Protein AF-A0A0E7UNX9-F1 (afdb_monomer)

Foldseek 3Di:
DDDPDQPKDKDKDKDKDFLVCVVVVVPVLVVLLCPQPQFPDKDKDWDPPDDNRIIIIIMITIGSDPPSNVVLCPDPNNVSND

Secondary structure (DSSP, 8-state):
--PPPP--EEEEEEEEEEGGGHHHHTTHHHHHHHTSTTEEEEEEEE-TTS-TTEEEEEEEEEES-HHHHHHHHTSTGGGGG-

Nearest PDB structures (foldseek):
  5b0d-assembly1_B  TM=5.415E-01  e=6.116E-02  Cannabis sativa
  1xbw-assembly1_B  TM=5.528E-01  e=1.702E-01  Staphylococcus aureus subsp. aureus MW2
  3bgu-assembly1_A  TM=5.701E-01  e=1.702E-01  Thermobifida fusca YX
  5hjk-assembly1_A  TM=6.517E-01  e=2.500E+00  Pyrococcus abyssi GE5
  2k3i-assembly1_A  TM=3.995E-01  e=5.051E-01  Shigella flexneri 2a

Solvent-accessible surface area (backbone atoms only — not comparable to full-atom values): 4746 Å² total; per-residue (Å²): 133,82,75,77,78,78,64,76,43,71,52,77,46,76,52,77,40,58,48,90,45,50,70,44,55,79,38,62,38,49,52,42,38,56,67,38,53,41,41,78,45,76,48,77,46,72,53,86,93,51,57,82,72,39,42,38,38,43,34,45,35,31,19,70,32,61,68,54,33,50,57,42,48,78,32,83,87,22,53,71,48,108

Mean predicted aligned error: 4.65 Å

Structure (mmCIF, N/CA/C/O backbone):
data_AF-A0A0E7UNX9-F1
#
_entry.id   AF-A0A0E7UNX9-F1
#
loop_
_atom_site.group_PDB
_atom_site.id
_atom_site.type_symbol
_atom_site.label_atom_id
_atom_site.label_alt_id
_atom_site.label_comp_id
_atom_site.label_asym_id
_atom_site.label_entity_id
_atom_site.label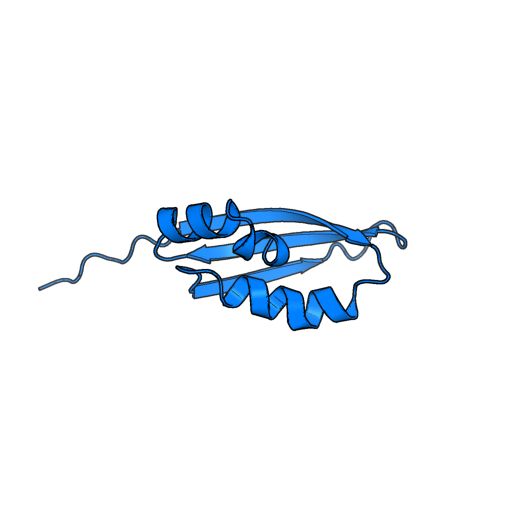_seq_id
_atom_site.pdbx_PDB_ins_code
_atom_site.Cartn_x
_atom_site.Cartn_y
_atom_site.Cartn_z
_atom_site.occupancy
_atom_site.B_iso_or_equiv
_atom_site.auth_seq_id
_atom_site.auth_comp_id
_atom_site.auth_asym_id
_atom_site.auth_atom_id
_atom_site.pdbx_PDB_model_num
ATOM 1 N N . MET A 1 1 ? -14.888 20.420 25.724 1.00 43.50 1 MET A N 1
ATOM 2 C CA . MET A 1 1 ? -14.402 19.027 25.703 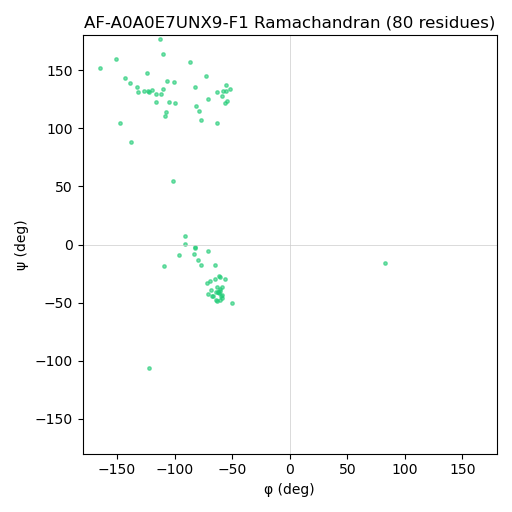1.00 43.50 1 MET A CA 1
ATOM 3 C C . MET A 1 1 ? -13.421 18.917 24.553 1.00 43.50 1 MET A C 1
ATOM 5 O O . MET A 1 1 ? -13.845 18.972 23.410 1.00 43.50 1 MET A O 1
ATOM 9 N N . THR A 1 2 ? -12.123 18.900 24.836 1.00 50.75 2 THR A N 1
ATOM 10 C CA . THR A 1 2 ? -11.081 18.670 23.829 1.00 50.75 2 THR A CA 1
ATOM 11 C C . THR A 1 2 ? -11.034 17.170 23.568 1.00 50.75 2 THR A C 1
ATOM 13 O O . THR A 1 2 ? -10.762 16.398 24.484 1.00 50.75 2 THR A O 1
ATOM 16 N N . GLN A 1 3 ? -11.379 16.753 22.352 1.00 49.59 3 GLN A N 1
ATOM 17 C CA . GLN A 1 3 ? -11.173 15.379 21.902 1.00 49.59 3 GLN A CA 1
ATOM 18 C C . GLN A 1 3 ? -9.671 15.069 22.029 1.00 49.59 3 GLN A C 1
ATOM 20 O O . GLN A 1 3 ? -8.869 15.926 21.641 1.00 49.59 3 GLN A O 1
ATOM 25 N N . PRO A 1 4 ? -9.263 13.932 22.623 1.00 55.19 4 PRO A N 1
ATOM 26 C CA . PRO A 1 4 ? -7.851 13.573 22.654 1.00 55.19 4 PRO A CA 1
ATOM 27 C C . PRO A 1 4 ? -7.338 13.565 21.213 1.00 55.19 4 PRO A C 1
ATOM 29 O O . PRO A 1 4 ? -8.014 13.051 20.320 1.00 55.19 4 PRO A O 1
ATOM 32 N N . ALA A 1 5 ? -6.190 14.205 20.976 1.00 61.12 5 ALA A N 1
ATOM 33 C CA . ALA A 1 5 ? -5.544 14.155 19.674 1.00 61.12 5 ALA A CA 1
ATOM 34 C C . ALA A 1 5 ? -5.354 12.678 19.314 1.00 61.12 5 ALA A C 1
ATOM 36 O O . ALA A 1 5 ? -4.782 11.932 20.109 1.00 61.12 5 ALA A O 1
ATOM 37 N N . ALA A 1 6 ? -5.891 12.251 18.170 1.00 64.81 6 ALA A N 1
ATOM 38 C CA . ALA A 1 6 ? -5.687 10.894 17.690 1.00 64.81 6 ALA A CA 1
ATOM 39 C C . ALA A 1 6 ? -4.176 10.649 17.596 1.00 64.81 6 ALA A C 1
ATOM 41 O O . ALA A 1 6 ? -3.465 11.408 16.930 1.00 64.81 6 ALA A O 1
ATOM 42 N N . SER A 1 7 ? -3.675 9.640 18.308 1.00 67.12 7 SER A N 1
ATOM 43 C CA . SER A 1 7 ? -2.271 9.253 18.220 1.00 67.12 7 SER A CA 1
ATOM 44 C C . SER A 1 7 ? -2.002 8.779 16.795 1.00 67.12 7 SER A C 1
ATOM 46 O O . SER A 1 7 ? -2.428 7.697 16.405 1.00 67.12 7 SER A O 1
ATOM 48 N N . SER A 1 8 ? -1.334 9.614 16.002 1.00 80.56 8 SER A N 1
ATOM 49 C CA . SER A 1 8 ? -0.951 9.266 14.635 1.00 80.56 8 SER A CA 1
ATOM 50 C C . SER A 1 8 ? 0.317 8.424 14.677 1.00 80.56 8 SER A C 1
ATOM 52 O O . SER A 1 8 ? 1.353 8.884 15.161 1.00 80.56 8 SER A O 1
ATOM 54 N N . HIS A 1 9 ? 0.229 7.197 14.176 1.00 94.06 9 HIS A N 1
ATOM 55 C CA . HIS A 1 9 ? 1.353 6.282 14.041 1.00 94.06 9 HIS A CA 1
ATOM 56 C C . HIS A 1 9 ? 1.700 6.102 12.564 1.00 94.06 9 HIS A C 1
ATOM 58 O O . HIS A 1 9 ? 0.914 6.426 11.670 1.00 94.06 9 HIS A O 1
ATOM 64 N N . ALA A 1 10 ? 2.892 5.573 12.301 1.00 95.62 10 ALA A N 1
ATOM 65 C CA . ALA A 1 10 ? 3.282 5.180 10.959 1.00 95.62 10 ALA A CA 1
ATOM 66 C C . ALA A 1 10 ? 4.026 3.846 10.977 1.00 95.62 10 ALA A C 1
ATOM 68 O O . ALA A 1 10 ? 4.896 3.619 11.819 1.00 95.62 10 ALA A O 1
ATOM 69 N N . VAL A 1 11 ? 3.713 2.997 10.003 1.00 96.06 11 VAL A N 1
ATOM 70 C CA . VAL A 1 11 ? 4.490 1.808 9.661 1.00 96.06 11 VAL A CA 1
ATOM 71 C C . VAL A 1 11 ? 5.344 2.160 8.448 1.00 96.06 11 VAL A C 1
ATOM 73 O O . VAL A 1 11 ? 4.827 2.575 7.408 1.00 96.06 11 VAL A O 1
ATOM 76 N N . ILE A 1 12 ? 6.661 2.028 8.589 1.00 96.62 12 ILE A N 1
ATOM 77 C CA . ILE A 1 12 ? 7.613 2.276 7.503 1.00 96.62 12 ILE A CA 1
ATOM 78 C C . ILE A 1 12 ? 8.113 0.928 7.004 1.00 96.62 12 ILE A C 1
ATOM 80 O O . ILE A 1 12 ? 8.667 0.149 7.777 1.00 96.62 12 ILE A O 1
ATOM 84 N N . VAL A 1 13 ? 7.925 0.664 5.712 1.00 94.88 13 VAL A N 1
ATOM 85 C CA . VAL A 1 13 ? 8.325 -0.597 5.079 1.00 94.88 13 VAL A CA 1
ATOM 86 C C . VAL A 1 13 ? 9.260 -0.303 3.921 1.00 94.88 13 VAL A C 1
ATOM 88 O O . VAL A 1 13 ? 8.977 0.553 3.083 1.00 94.88 13 VAL A O 1
ATOM 91 N N . MET A 1 14 ? 10.369 -1.032 3.868 1.00 95.12 14 MET A N 1
ATOM 92 C CA . MET A 1 14 ? 11.255 -1.074 2.712 1.00 95.12 14 MET A CA 1
ATOM 93 C C . MET A 1 14 ? 11.164 -2.458 2.093 1.00 95.12 14 MET A C 1
ATOM 95 O O . MET A 1 14 ? 11.288 -3.451 2.808 1.00 95.12 14 MET A O 1
ATOM 99 N N . TYR A 1 15 ? 10.938 -2.522 0.788 1.00 93.50 15 TYR A N 1
ATOM 100 C CA . TYR A 1 15 ? 10.783 -3.794 0.098 1.00 93.50 15 TYR A CA 1
ATOM 101 C C . TYR A 1 15 ? 11.227 -3.709 -1.356 1.00 93.50 15 TYR A C 1
ATOM 103 O O . TYR A 1 15 ? 11.306 -2.637 -1.965 1.00 93.50 15 TYR A O 1
ATOM 111 N N . ASP A 1 16 ? 11.512 -4.891 -1.881 1.00 94.50 16 ASP A N 1
ATOM 112 C CA . ASP A 1 16 ? 11.952 -5.133 -3.240 1.00 94.50 16 ASP A CA 1
ATOM 113 C C . ASP A 1 16 ? 10.794 -5.763 -4.023 1.00 94.50 16 ASP A C 1
ATOM 115 O O . ASP A 1 16 ? 10.060 -6.601 -3.497 1.00 94.50 16 ASP A O 1
ATOM 119 N N . ALA A 1 17 ? 10.630 -5.365 -5.280 1.00 93.00 17 ALA A N 1
ATOM 120 C CA . ALA A 1 17 ? 9.593 -5.870 -6.165 1.00 93.00 17 ALA A CA 1
ATOM 121 C C . ALA A 1 17 ? 10.193 -6.267 -7.520 1.00 93.00 17 ALA A C 1
ATOM 123 O O . ALA A 1 17 ? 10.900 -5.456 -8.131 1.00 93.00 17 ALA A O 1
ATOM 124 N N . PRO A 1 18 ? 9.884 -7.464 -8.041 1.00 94.81 18 PRO A N 1
ATOM 125 C CA . PRO A 1 18 ? 10.209 -7.807 -9.418 1.00 94.81 18 PRO A CA 1
ATOM 126 C C . PRO A 1 18 ? 9.622 -6.780 -10.394 1.00 94.81 18 PRO A C 1
ATOM 128 O O . PRO A 1 18 ? 8.483 -6.331 -10.228 1.00 94.81 18 PRO A O 1
ATOM 131 N N . ALA A 1 19 ? 10.399 -6.386 -11.404 1.00 92.94 19 ALA A N 1
ATOM 132 C CA . ALA A 1 19 ? 9.996 -5.336 -12.340 1.00 92.94 19 ALA A CA 1
ATOM 133 C C . ALA A 1 19 ? 8.708 -5.683 -13.111 1.00 92.94 19 ALA A C 1
ATOM 135 O O . ALA A 1 19 ? 7.936 -4.788 -13.456 1.00 92.94 19 ALA A O 1
ATOM 136 N N . GLU A 1 20 ? 8.432 -6.971 -13.327 1.00 95.38 20 GLU A N 1
ATOM 137 C CA . GLU A 1 20 ? 7.215 -7.467 -13.972 1.00 95.38 20 GLU A CA 1
ATOM 138 C C . GLU A 1 20 ? 5.925 -7.183 -13.183 1.00 95.38 20 GLU A C 1
ATOM 140 O O . GLU A 1 20 ? 4.839 -7.221 -13.762 1.00 95.38 20 GLU A O 1
ATOM 145 N N . LEU A 1 21 ? 6.019 -6.866 -11.887 1.00 93.19 21 LEU A N 1
ATOM 146 C CA . LEU A 1 21 ? 4.865 -6.555 -11.039 1.00 93.19 21 LEU A CA 1
ATOM 147 C C . LEU A 1 21 ? 4.506 -5.064 -11.009 1.00 93.19 21 LEU A C 1
ATOM 149 O O . LEU A 1 21 ? 3.631 -4.673 -10.241 1.00 93.19 21 LEU A O 1
ATOM 153 N N . ASP A 1 22 ? 5.130 -4.223 -11.835 1.00 91.44 22 ASP A N 1
ATOM 154 C CA . ASP A 1 22 ? 4.945 -2.766 -11.809 1.00 91.44 22 ASP A CA 1
ATOM 155 C C . ASP A 1 22 ? 3.474 -2.316 -11.816 1.00 91.44 22 ASP A C 1
ATOM 157 O O . ASP A 1 22 ? 3.034 -1.537 -10.966 1.00 91.44 22 ASP A O 1
ATOM 161 N N . ALA A 1 23 ? 2.689 -2.851 -12.753 1.00 94.38 23 ALA A N 1
ATOM 162 C CA . ALA A 1 23 ? 1.278 -2.502 -12.885 1.00 94.38 23 ALA A CA 1
ATOM 163 C C . ALA A 1 23 ? 0.465 -2.903 -11.643 1.00 94.38 23 ALA A C 1
ATOM 165 O O . ALA A 1 23 ? -0.443 -2.181 -11.231 1.00 94.38 23 ALA A O 1
ATOM 166 N N . TRP A 1 24 ? 0.806 -4.037 -11.026 1.00 93.56 24 TRP A N 1
ATOM 167 C CA . TRP A 1 24 ? 0.168 -4.496 -9.795 1.00 93.56 24 TRP A CA 1
ATOM 168 C C . TRP A 1 24 ? 0.567 -3.619 -8.602 1.00 93.56 24 TRP A C 1
ATOM 170 O O . TRP A 1 24 ? -0.300 -3.205 -7.830 1.00 93.56 24 TRP A O 1
ATOM 180 N N . MET A 1 25 ? 1.850 -3.252 -8.506 1.00 91.12 25 MET A N 1
ATOM 181 C CA . MET A 1 25 ? 2.383 -2.373 -7.465 1.00 91.12 25 MET A CA 1
ATOM 182 C C . MET A 1 25 ? 1.692 -1.007 -7.465 1.00 91.12 25 MET A C 1
ATOM 184 O O . MET A 1 25 ? 1.270 -0.544 -6.406 1.00 91.12 25 MET A O 1
ATOM 188 N N . HIS A 1 26 ? 1.514 -0.389 -8.633 1.00 90.12 26 HIS A N 1
ATOM 189 C CA . HIS A 1 26 ? 0.846 0.912 -8.777 1.00 90.12 26 HIS A CA 1
ATOM 190 C C . HIS A 1 26 ? -0.691 0.835 -8.812 1.00 90.12 26 HIS A C 1
ATOM 192 O O . HIS A 1 26 ? -1.360 1.867 -8.881 1.00 90.12 26 HIS A O 1
ATOM 198 N N . GLY A 1 27 ? -1.256 -0.372 -8.767 1.00 93.44 27 GLY A N 1
ATOM 199 C CA . GLY A 1 27 ? -2.687 -0.626 -8.870 1.00 93.44 27 GLY A CA 1
ATOM 200 C C . GLY A 1 27 ? -3.225 -1.365 -7.654 1.00 93.44 27 GLY A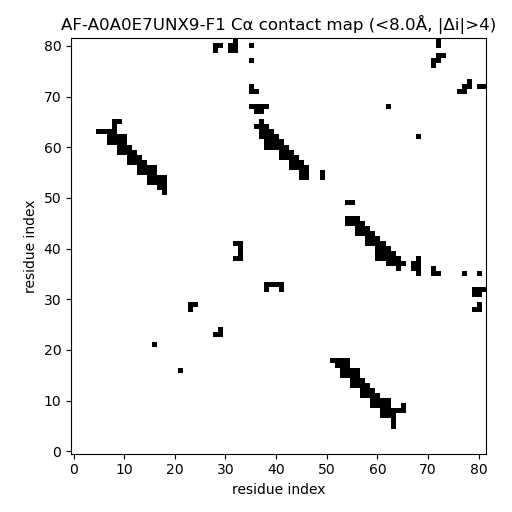 C 1
ATOM 201 O O . GLY A 1 27 ? -3.425 -0.779 -6.588 1.00 93.44 27 GLY A O 1
ATOM 202 N N . ASP A 1 28 ? -3.514 -2.650 -7.840 1.00 94.75 28 ASP A N 1
ATOM 203 C CA . ASP A 1 28 ? -4.258 -3.456 -6.871 1.00 94.75 28 ASP A CA 1
ATOM 204 C C . ASP A 1 28 ? -3.543 -3.570 -5.529 1.00 94.75 28 ASP A C 1
ATOM 206 O O . ASP A 1 28 ? -4.185 -3.371 -4.502 1.00 94.75 28 ASP A O 1
ATOM 210 N N . HIS A 1 29 ? -2.222 -3.764 -5.524 1.00 93.69 29 HIS A N 1
ATOM 211 C CA . HIS A 1 29 ? -1.466 -3.837 -4.276 1.00 93.69 29 HIS A CA 1
ATOM 212 C C . HIS A 1 29 ? -1.598 -2.548 -3.460 1.00 93.69 29 HIS A C 1
ATOM 214 O O . HIS A 1 29 ? -1.851 -2.579 -2.261 1.00 93.69 29 HIS A O 1
ATOM 220 N N . TYR A 1 30 ? -1.487 -1.381 -4.102 1.00 93.56 30 TYR A N 1
ATOM 221 C CA . TYR A 1 30 ? -1.637 -0.101 -3.410 1.00 93.56 30 TYR A CA 1
ATOM 222 C C . TYR A 1 30 ? -3.026 0.052 -2.765 1.00 93.56 30 TYR A C 1
ATOM 224 O O . TYR A 1 30 ? -3.139 0.556 -1.646 1.00 93.56 30 TYR A O 1
ATOM 232 N N . ARG A 1 31 ? -4.081 -0.430 -3.439 1.00 94.88 31 ARG A N 1
ATOM 233 C CA . ARG A 1 31 ? -5.447 -0.453 -2.887 1.00 94.88 31 ARG A CA 1
ATOM 234 C C . ARG A 1 31 ? -5.586 -1.443 -1.733 1.00 94.88 31 ARG A C 1
ATOM 236 O O . ARG A 1 31 ? -6.254 -1.120 -0.758 1.00 94.88 31 ARG A O 1
ATOM 243 N N . GLU A 1 32 ? -4.949 -2.608 -1.823 1.00 95.38 32 GLU A N 1
ATOM 244 C CA . GLU A 1 32 ? -4.910 -3.608 -0.749 1.00 95.38 32 GLU A CA 1
ATOM 245 C C . GLU A 1 32 ? -4.221 -3.044 0.510 1.00 95.38 32 GLU A C 1
ATOM 247 O O . GLU A 1 32 ? -4.732 -3.222 1.614 1.00 95.38 32 GLU A O 1
ATOM 252 N N . VAL A 1 33 ? -3.123 -2.285 0.364 1.00 96.00 33 VAL A N 1
ATOM 253 C CA . VAL A 1 33 ? -2.479 -1.590 1.498 1.00 96.00 33 VAL A CA 1
ATOM 254 C C . VAL A 1 33 ? -3.410 -0.539 2.104 1.00 96.00 33 VAL A C 1
ATOM 256 O O . VAL A 1 33 ? -3.590 -0.522 3.319 1.00 96.00 33 VAL A O 1
ATOM 259 N N . LEU A 1 34 ? -4.043 0.304 1.281 1.00 95.69 34 LEU A N 1
ATOM 260 C CA . LEU A 1 34 ? -4.993 1.321 1.757 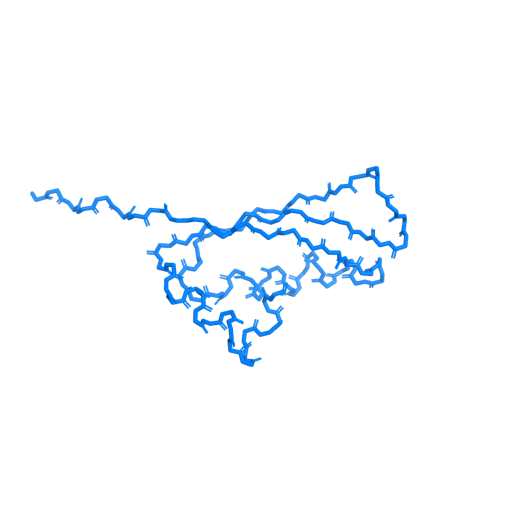1.00 95.69 34 LEU A CA 1
ATOM 261 C C . LEU A 1 34 ? -6.221 0.733 2.465 1.00 95.69 34 LEU A C 1
ATOM 263 O O . LEU A 1 34 ? -6.811 1.405 3.302 1.00 95.69 34 LEU A O 1
ATOM 267 N N . ALA A 1 35 ? -6.617 -0.495 2.130 1.00 96.25 35 ALA A N 1
ATOM 268 C CA . ALA A 1 35 ? -7.746 -1.178 2.754 1.00 96.25 35 ALA A CA 1
ATOM 269 C C . ALA A 1 35 ? -7.396 -1.853 4.096 1.00 96.25 35 ALA A C 1
ATOM 271 O O . ALA A 1 35 ? -8.277 -2.435 4.730 1.00 96.25 35 ALA A O 1
ATOM 272 N N . THR A 1 36 ? -6.132 -1.801 4.530 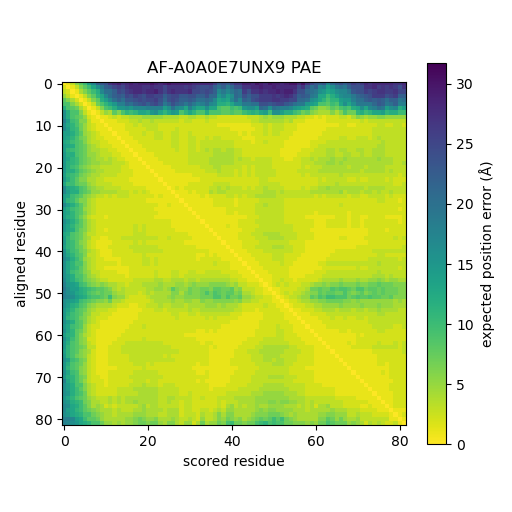1.00 97.06 36 THR A N 1
ATOM 273 C CA . THR A 1 36 ? -5.706 -2.364 5.818 1.00 97.06 36 THR A CA 1
ATOM 274 C C . THR A 1 36 ? -6.405 -1.633 6.976 1.00 97.06 36 THR A C 1
ATOM 276 O O . THR A 1 36 ? -6.385 -0.403 7.012 1.00 97.06 36 THR A O 1
ATOM 279 N N . PRO A 1 37 ? -7.001 -2.344 7.951 1.00 96.06 37 PRO A N 1
ATOM 280 C CA . PRO A 1 37 ? -7.610 -1.729 9.128 1.00 96.06 37 PRO A CA 1
ATOM 281 C C . PRO A 1 37 ? -6.672 -0.755 9.857 1.00 96.06 37 PRO A C 1
ATOM 283 O O . PRO A 1 37 ? -5.500 -1.058 10.086 1.00 96.06 37 PRO A O 1
ATOM 286 N N . GLY A 1 38 ? -7.199 0.420 10.207 1.00 95.44 38 GLY A N 1
ATOM 287 C CA . GLY A 1 38 ? -6.457 1.518 10.837 1.00 95.44 38 GLY A CA 1
ATOM 288 C C . GLY A 1 38 ? -5.678 2.402 9.857 1.00 95.44 38 GLY A C 1
ATOM 289 O O . GLY A 1 38 ? -5.314 3.520 10.206 1.00 95.44 38 GLY A O 1
ATOM 290 N N . VAL A 1 39 ? -5.442 1.965 8.611 1.00 96.56 39 VAL A N 1
ATOM 291 C CA . VAL A 1 39 ? -4.687 2.772 7.641 1.00 96.56 39 VAL A CA 1
ATOM 292 C C . VAL A 1 39 ? -5.508 3.969 7.175 1.00 96.56 39 VAL A C 1
ATOM 294 O O . VAL A 1 39 ? -6.610 3.837 6.646 1.00 96.56 39 VAL A O 1
ATOM 297 N N . THR A 1 40 ? -4.925 5.153 7.331 1.00 96.50 40 THR A N 1
ATOM 298 C CA . THR A 1 40 ? -5.525 6.439 6.951 1.00 96.50 40 THR A CA 1
ATOM 299 C C . THR A 1 40 ? -4.844 7.065 5.736 1.00 96.50 40 THR A C 1
ATOM 301 O O . THR A 1 40 ? -5.433 7.907 5.056 1.00 96.50 40 THR A O 1
ATOM 304 N N . GLY A 1 41 ? -3.626 6.626 5.414 1.00 95.75 41 GLY A N 1
ATOM 305 C CA . GLY A 1 41 ? -2.866 7.132 4.282 1.00 95.75 41 GLY A CA 1
ATOM 306 C C . GLY A 1 41 ? -1.691 6.237 3.919 1.00 95.75 41 GLY A C 1
ATOM 307 O O . GLY A 1 41 ? -1.116 5.548 4.758 1.00 95.75 41 GLY A O 1
ATOM 308 N N . VAL A 1 42 ? -1.309 6.259 2.644 1.00 96.06 42 VAL A N 1
ATOM 309 C CA . VAL A 1 42 ? -0.104 5.589 2.150 1.00 96.06 42 VAL A CA 1
ATOM 310 C C . VAL A 1 42 ? 0.648 6.571 1.264 1.00 96.06 42 VAL A C 1
ATOM 312 O O . VAL A 1 42 ? 0.058 7.255 0.430 1.00 96.06 42 VAL A O 1
ATOM 315 N N . ARG A 1 43 ? 1.965 6.649 1.435 1.00 95.94 43 ARG A N 1
ATOM 316 C CA . ARG A 1 43 ? 2.879 7.277 0.477 1.00 95.94 43 ARG A CA 1
ATOM 317 C C . ARG A 1 43 ? 3.966 6.283 0.125 1.00 95.94 43 ARG A C 1
ATOM 319 O O . ARG A 1 43 ? 4.558 5.676 1.013 1.00 95.94 43 ARG A O 1
ATOM 326 N N . ARG A 1 44 ? 4.231 6.120 -1.167 1.00 94.81 44 ARG A N 1
ATOM 327 C CA . ARG A 1 44 ? 5.232 5.189 -1.683 1.00 94.81 44 ARG A CA 1
ATOM 328 C C . ARG A 1 44 ? 6.252 5.943 -2.517 1.00 94.81 44 ARG A C 1
ATOM 330 O O . ARG A 1 44 ? 5.884 6.728 -3.385 1.00 94.81 44 ARG A O 1
ATOM 337 N N . TYR A 1 45 ? 7.517 5.684 -2.239 1.00 95.12 45 TYR A N 1
ATOM 338 C CA . TYR A 1 45 ? 8.660 6.259 -2.925 1.00 95.12 45 TYR A CA 1
ATOM 339 C C . TYR A 1 45 ? 9.414 5.136 -3.613 1.00 95.12 45 TYR A 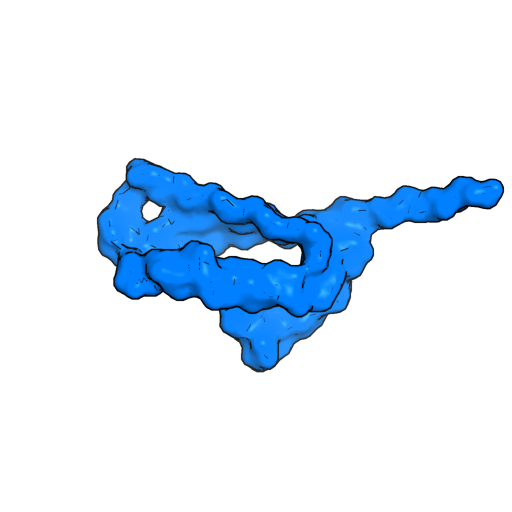C 1
ATOM 341 O O . TYR A 1 45 ? 9.721 4.126 -2.983 1.00 95.12 45 TYR A O 1
ATOM 349 N N . GLU A 1 46 ? 9.705 5.317 -4.892 1.00 93.94 46 GLU A N 1
ATOM 350 C CA . GLU A 1 46 ? 10.515 4.390 -5.667 1.00 93.94 46 GLU A CA 1
ATOM 351 C C . GLU A 1 46 ? 11.944 4.911 -5.806 1.00 93.94 46 GLU A C 1
ATOM 353 O O . GLU A 1 46 ? 12.165 6.103 -6.034 1.00 93.94 46 G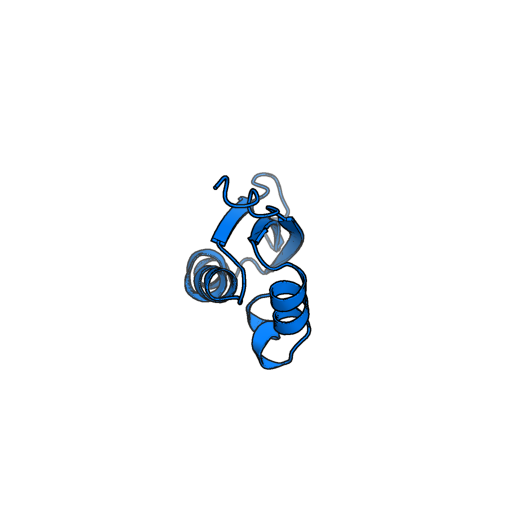LU A O 1
ATOM 358 N N . VAL A 1 47 ? 12.921 4.012 -5.699 1.00 95.12 47 VAL A N 1
ATOM 359 C CA . VAL A 1 47 ? 14.318 4.322 -6.010 1.00 95.12 47 VAL A CA 1
ATOM 360 C C . VAL A 1 47 ? 14.501 4.343 -7.529 1.00 95.12 47 VAL A C 1
ATOM 362 O O . VAL A 1 47 ? 14.513 3.294 -8.166 1.00 95.12 47 VAL A O 1
ATOM 365 N N . LEU A 1 48 ? 14.672 5.539 -8.098 1.00 91.81 48 LEU A N 1
ATOM 366 C CA . LEU A 1 48 ? 14.800 5.728 -9.551 1.00 91.81 48 LEU A CA 1
ATOM 367 C C . LEU A 1 48 ? 16.136 5.225 -10.120 1.00 91.81 48 LEU A C 1
ATOM 369 O O . LEU A 1 48 ? 16.174 4.741 -11.246 1.00 91.81 48 LEU A O 1
ATOM 373 N N . ASP A 1 49 ? 17.220 5.328 -9.348 1.00 93.06 49 ASP A N 1
ATOM 374 C CA . ASP A 1 49 ? 18.559 4.855 -9.732 1.00 93.06 49 ASP A CA 1
ATOM 375 C C . ASP A 1 49 ? 18.874 3.512 -9.052 1.00 93.06 49 ASP A C 1
ATOM 377 O O . ASP A 1 49 ? 19.813 3.366 -8.268 1.00 93.06 49 ASP A O 1
ATOM 381 N N . GLY A 1 50 ? 17.976 2.546 -9.257 1.00 87.50 50 GLY A N 1
ATOM 382 C CA . GLY A 1 50 ? 18.038 1.203 -8.684 1.00 87.50 50 GLY A CA 1
ATOM 383 C C . GLY A 1 50 ? 18.277 0.104 -9.731 1.00 87.50 50 GLY A C 1
ATOM 384 O O . GLY A 1 50 ? 18.335 0.371 -10.933 1.00 87.50 50 GLY A O 1
ATOM 385 N N . PRO A 1 51 ? 18.410 -1.165 -9.303 1.00 89.38 51 PRO A N 1
ATOM 386 C CA . PRO A 1 51 ? 18.536 -2.296 -10.220 1.00 89.38 51 PRO A CA 1
ATOM 387 C C . PRO A 1 51 ? 17.323 -2.411 -11.160 1.00 89.38 51 PRO A C 1
ATOM 389 O O . PRO A 1 51 ? 16.192 -2.505 -10.703 1.00 89.38 51 PRO A O 1
ATOM 392 N N . GLN A 1 52 ? 17.537 -2.492 -12.478 1.00 86.31 52 GLN A N 1
ATOM 393 C CA . GLN A 1 52 ? 16.415 -2.530 -13.437 1.00 86.31 52 GLN A CA 1
ATOM 394 C C . GLN A 1 52 ? 15.527 -3.778 -13.312 1.00 86.31 52 GLN A C 1
ATOM 396 O O . GLN A 1 52 ? 14.338 -3.719 -13.600 1.00 86.31 52 GLN A O 1
ATOM 401 N N . ALA A 1 53 ? 16.093 -4.908 -12.883 1.00 91.69 53 ALA A N 1
ATOM 402 C CA . ALA A 1 53 ? 15.345 -6.154 -12.708 1.00 91.69 53 ALA A CA 1
ATOM 403 C C . ALA A 1 53 ? 14.541 -6.201 -11.394 1.00 91.69 53 ALA A C 1
ATOM 405 O O . ALA A 1 53 ? 13.706 -7.084 -11.220 1.00 91.69 53 ALA A O 1
ATOM 406 N N . CYS A 1 54 ? 14.811 -5.288 -10.456 1.00 93.44 54 CYS A N 1
ATOM 407 C CA . CYS A 1 54 ? 14.237 -5.316 -9.117 1.00 93.44 54 CYS A CA 1
ATOM 408 C C . CYS A 1 54 ? 14.046 -3.890 -8.595 1.00 93.44 54 CYS A C 1
ATOM 410 O O . CYS A 1 54 ? 15.002 -3.216 -8.198 1.00 93.44 54 CYS A O 1
ATOM 412 N N . ARG A 1 55 ? 12.792 -3.442 -8.596 1.00 93.12 55 ARG A N 1
ATOM 413 C CA . ARG A 1 55 ? 12.394 -2.122 -8.110 1.00 93.12 55 ARG A CA 1
ATOM 414 C C . ARG A 1 55 ? 12.486 -2.106 -6.593 1.00 93.12 55 ARG A C 1
ATOM 416 O O . ARG A 1 55 ? 12.211 -3.107 -5.936 1.00 93.12 55 ARG A O 1
ATOM 423 N N . LYS A 1 56 ? 12.860 -0.960 -6.035 1.00 95.06 56 LYS A N 1
ATOM 424 C CA . LYS A 1 56 ? 12.985 -0.776 -4.588 1.00 95.06 56 LYS A CA 1
ATOM 425 C C . LYS A 1 56 ? 12.044 0.316 -4.135 1.00 95.06 56 LYS A C 1
ATOM 427 O O . LYS A 1 56 ? 12.030 1.399 -4.724 1.00 95.06 56 LYS A O 1
ATOM 432 N N . TYR A 1 57 ? 11.310 0.039 -3.069 1.00 94.44 57 TYR A N 1
ATOM 433 C CA . TYR A 1 57 ? 10.324 0.952 -2.522 1.00 94.44 57 TYR A CA 1
ATOM 434 C C . TYR A 1 57 ? 10.585 1.257 -1.052 1.00 94.44 57 TYR A C 1
ATOM 436 O O . TYR A 1 57 ? 11.027 0.406 -0.281 1.00 94.44 57 TYR A O 1
ATOM 444 N N . LE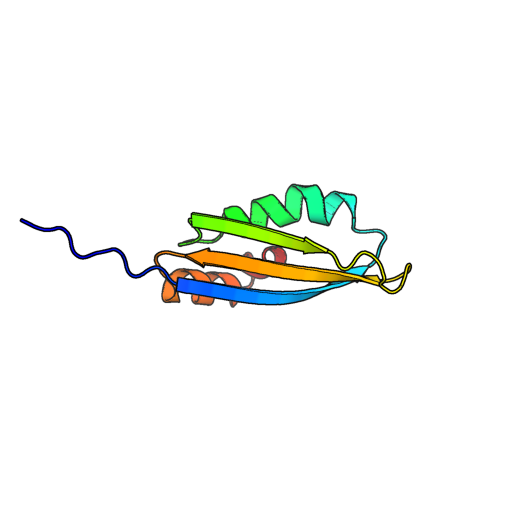U A 1 58 ? 10.235 2.481 -0.667 1.00 96.06 58 LEU A N 1
ATOM 445 C CA . LEU A 1 58 ? 9.958 2.869 0.708 1.00 96.06 58 LEU A CA 1
ATOM 446 C C . LEU A 1 58 ? 8.490 3.283 0.785 1.00 96.06 58 LEU A C 1
ATOM 448 O O . LEU A 1 58 ? 8.055 4.181 0.063 1.00 96.06 58 LEU A O 1
ATOM 452 N N . ALA A 1 59 ? 7.721 2.637 1.652 1.00 96.06 59 ALA A N 1
ATOM 453 C CA . ALA A 1 59 ? 6.344 3.001 1.940 1.00 96.06 59 ALA A CA 1
ATOM 454 C C . ALA A 1 59 ? 6.234 3.575 3.354 1.00 96.06 59 ALA A C 1
ATOM 456 O O . ALA A 1 59 ? 6.756 3.004 4.309 1.00 96.06 59 ALA A O 1
ATOM 457 N N . VAL A 1 60 ? 5.524 4.694 3.471 1.00 97.12 60 VAL A N 1
ATOM 458 C CA . VAL A 1 60 ? 5.048 5.255 4.734 1.00 97.12 60 VAL A CA 1
ATOM 459 C C . VAL A 1 60 ? 3.546 5.016 4.784 1.00 97.12 60 VAL A C 1
ATOM 461 O O . VAL A 1 60 ? 2.812 5.551 3.951 1.00 97.12 60 VAL A O 1
ATOM 464 N N . ILE A 1 61 ? 3.110 4.191 5.728 1.00 96.94 61 ILE A N 1
ATOM 465 C CA . ILE A 1 61 ? 1.709 3.833 5.946 1.00 96.94 61 ILE A CA 1
ATOM 466 C C . ILE A 1 61 ? 1.269 4.515 7.239 1.00 96.94 61 ILE A C 1
ATOM 468 O O . ILE A 1 61 ? 1.748 4.168 8.314 1.00 96.94 61 ILE A O 1
ATOM 472 N N . GLU A 1 62 ? 0.403 5.514 7.128 1.00 97.44 62 GLU A N 1
ATOM 473 C CA . GLU A 1 62 ? -0.160 6.256 8.258 1.00 97.44 62 GLU A CA 1
ATOM 474 C C . GLU A 1 62 ? -1.332 5.467 8.847 1.00 97.44 62 GLU A C 1
ATOM 476 O O . GLU A 1 62 ? -2.165 4.950 8.099 1.00 97.44 62 GLU A O 1
ATOM 481 N N . THR A 1 63 ? -1.396 5.363 10.176 1.00 96.56 63 THR A N 1
ATOM 482 C CA . THR A 1 63 ? -2.455 4.628 10.878 1.00 96.56 63 THR A CA 1
ATOM 483 C C . THR A 1 63 ? -2.874 5.316 12.174 1.00 96.56 63 THR A C 1
ATOM 485 O O . THR A 1 63 ? -2.047 5.909 12.875 1.00 96.56 63 THR A O 1
ATOM 488 N N . ASP A 1 64 ? -4.169 5.259 12.475 1.00 96.38 64 ASP A N 1
ATOM 489 C CA . ASP A 1 64 ? -4.745 5.701 13.749 1.00 96.38 64 ASP A CA 1
ATOM 490 C C . ASP A 1 64 ? -4.945 4.552 14.754 1.00 96.38 64 ASP A C 1
ATOM 492 O O . ASP A 1 64 ? -5.179 4.809 15.936 1.00 96.38 64 ASP A O 1
ATOM 496 N N . ASP A 1 65 ? -4.756 3.306 14.312 1.00 95.31 65 ASP A N 1
ATOM 497 C CA . ASP A 1 65 ? -4.817 2.093 15.124 1.00 95.31 65 ASP A CA 1
ATOM 498 C C . ASP A 1 65 ? -3.673 1.145 14.731 1.00 95.31 65 ASP A C 1
ATOM 500 O O . ASP A 1 65 ? -3.790 0.286 13.850 1.00 95.31 65 ASP A O 1
ATOM 504 N N . LEU A 1 66 ? -2.520 1.341 15.381 1.00 95.38 66 LEU A N 1
ATOM 505 C CA . LEU A 1 66 ? -1.308 0.580 15.090 1.00 95.38 66 LEU A CA 1
ATOM 506 C C . LEU A 1 66 ? -1.494 -0.919 15.357 1.00 95.38 66 LEU A C 1
ATOM 508 O O . LEU A 1 66 ? -1.035 -1.734 14.558 1.00 95.38 66 LEU A O 1
ATOM 512 N N . ASP A 1 67 ? -2.175 -1.281 16.442 1.00 95.75 67 ASP A N 1
ATOM 513 C CA . ASP A 1 67 ? -2.353 -2.679 16.832 1.00 95.75 67 ASP A CA 1
ATOM 514 C C . ASP A 1 67 ? -3.241 -3.415 15.820 1.00 95.75 67 ASP A C 1
ATOM 516 O O . ASP A 1 67 ? -2.886 -4.509 15.374 1.00 95.75 67 ASP A O 1
ATOM 520 N N . ALA A 1 68 ? -4.346 -2.799 15.380 1.00 95.06 68 ALA A N 1
ATOM 521 C CA . ALA A 1 68 ? -5.196 -3.371 14.336 1.00 95.06 68 ALA A CA 1
ATOM 522 C C . ALA A 1 68 ? -4.462 -3.487 12.992 1.00 95.06 68 ALA A C 1
ATOM 524 O O . ALA A 1 68 ? -4.585 -4.508 12.306 1.00 95.06 68 ALA A O 1
ATOM 525 N N . THR A 1 69 ? -3.666 -2.475 12.627 1.00 96.19 69 THR A N 1
ATOM 526 C CA . THR A 1 69 ? -2.847 -2.509 11.409 1.00 96.19 69 THR A CA 1
ATOM 527 C C . THR A 1 69 ? -1.840 -3.660 11.446 1.00 96.19 69 THR A C 1
ATOM 529 O O . THR A 1 69 ? -1.747 -4.412 10.476 1.00 96.19 69 THR A O 1
ATOM 532 N N . LEU A 1 70 ? -1.098 -3.834 12.544 1.00 95.81 70 LEU A N 1
ATOM 533 C CA . LEU A 1 70 ? -0.110 -4.910 12.668 1.00 95.81 70 LEU A CA 1
ATOM 534 C C . LEU A 1 70 ? -0.777 -6.291 12.691 1.00 95.81 70 LEU A C 1
ATOM 536 O O . LEU A 1 70 ? -0.363 -7.173 11.943 1.00 95.81 70 LEU A O 1
ATOM 540 N N . ALA A 1 71 ? -1.867 -6.453 13.446 1.00 96.38 71 ALA A N 1
ATOM 541 C CA . ALA A 1 71 ? -2.604 -7.713 13.511 1.00 96.38 71 ALA A CA 1
ATOM 542 C C . ALA A 1 71 ? -3.169 -8.143 12.147 1.00 96.38 71 ALA A C 1
ATOM 544 O O . ALA A 1 71 ? -3.119 -9.325 11.802 1.00 96.38 71 ALA A O 1
ATOM 545 N N . TRP A 1 72 ? -3.690 -7.202 11.347 1.00 96.56 72 TRP A N 1
ATOM 546 C CA . TRP A 1 72 ? -4.127 -7.501 9.982 1.00 96.56 72 TRP A CA 1
ATOM 547 C C . TRP A 1 72 ? -2.959 -7.943 9.111 1.00 96.56 72 TRP A C 1
ATOM 549 O O . TRP A 1 72 ? -3.058 -8.966 8.434 1.00 96.56 72 TRP A O 1
ATOM 559 N N . ARG A 1 73 ? -1.857 -7.187 9.132 1.00 94.06 73 ARG A N 1
ATOM 560 C CA . ARG A 1 73 ? -0.679 -7.481 8.314 1.00 94.06 73 ARG A CA 1
ATOM 561 C C . ARG A 1 73 ? -0.128 -8.866 8.638 1.00 94.06 73 ARG A C 1
ATOM 563 O O . ARG A 1 73 ? 0.117 -9.616 7.701 1.00 94.06 73 ARG A O 1
ATOM 570 N N . ASP A 1 74 ? -0.034 -9.244 9.909 1.00 95.00 74 ASP A N 1
ATOM 571 C CA . ASP A 1 74 ? 0.470 -10.557 10.344 1.00 95.00 74 ASP A CA 1
ATOM 572 C C . ASP A 1 74 ? -0.480 -11.735 10.032 1.00 95.00 74 ASP A C 1
ATOM 574 O O . ASP A 1 74 ? -0.122 -12.897 10.235 1.00 95.00 74 ASP A O 1
ATOM 578 N N . SER A 1 75 ? -1.688 -11.468 9.525 1.00 96.06 75 SER A N 1
ATOM 579 C CA . SER A 1 75 ? -2.663 -12.499 9.153 1.00 96.06 75 SER A CA 1
ATOM 580 C C . SER A 1 75 ? -2.469 -13.029 7.726 1.00 96.06 75 SER A C 1
ATOM 582 O O . SER A 1 75 ? -1.977 -12.334 6.837 1.00 96.06 75 SER A O 1
ATOM 584 N N . GLU A 1 76 ? -2.966 -14.242 7.454 1.00 95.56 76 GLU A N 1
ATOM 585 C CA . GLU A 1 76 ? -2.975 -14.812 6.095 1.00 95.56 76 GLU A CA 1
ATOM 586 C C . GLU A 1 76 ? -3.751 -13.940 5.094 1.00 95.56 76 GLU A C 1
ATOM 588 O O . GLU A 1 76 ? -3.344 -13.792 3.942 1.00 95.56 76 GLU A O 1
ATOM 593 N N . ALA A 1 77 ? -4.851 -13.320 5.535 1.00 91.44 77 ALA A N 1
ATOM 594 C CA . ALA A 1 77 ? -5.658 -12.432 4.700 1.00 91.44 77 ALA A CA 1
ATOM 595 C C . ALA A 1 77 ? -4.923 -11.123 4.359 1.00 91.44 77 ALA A C 1
ATOM 597 O O . ALA A 1 77 ? -5.115 -10.567 3.276 1.00 91.44 77 ALA A O 1
ATOM 598 N N . GLY A 1 78 ? -4.061 -10.650 5.262 1.00 91.44 78 GLY A N 1
ATOM 599 C CA . GLY A 1 78 ? -3.266 -9.438 5.088 1.00 91.44 78 GLY A CA 1
ATOM 600 C C . GLY A 1 78 ? -1.985 -9.632 4.285 1.00 91.44 78 GLY A C 1
ATOM 601 O O . GLY A 1 78 ? -1.368 -8.635 3.910 1.00 91.44 78 GLY A O 1
ATOM 602 N N . ALA A 1 79 ? -1.606 -10.868 3.948 1.00 88.56 79 ALA A N 1
ATOM 603 C CA . ALA A 1 79 ? -0.349 -11.168 3.263 1.00 88.56 79 ALA A CA 1
ATOM 604 C C . ALA A 1 79 ? -0.177 -10.419 1.928 1.00 88.56 79 ALA A C 1
ATOM 606 O O . ALA A 1 79 ? 0.939 -10.094 1.548 1.00 88.56 79 ALA A O 1
ATOM 607 N N . ARG A 1 80 ? -1.275 -10.098 1.228 1.00 85.12 80 ARG A N 1
ATOM 608 C CA . ARG A 1 80 ? -1.245 -9.330 -0.034 1.00 85.12 80 ARG A CA 1
ATOM 609 C C . ARG A 1 80 ? -1.026 -7.823 0.152 1.00 85.12 80 ARG A C 1
ATOM 611 O O . ARG A 1 80 ? -0.677 -7.133 -0.798 1.00 85.12 80 ARG A O 1
ATOM 618 N N . SER A 1 81 ? -1.239 -7.318 1.367 1.00 82.38 81 SER A N 1
ATOM 619 C CA . SER A 1 81 ? -0.983 -5.923 1.759 1.00 82.38 81 SER A CA 1
ATOM 620 C C . SER A 1 81 ? 0.436 -5.704 2.309 1.00 82.38 81 SER A C 1
ATOM 622 O O . SER A 1 81 ? 0.784 -4.587 2.711 1.00 82.38 81 SER A O 1
ATOM 624 N N . GLN A 1 82 ? 1.246 -6.765 2.366 1.00 80.75 82 GLN A N 1
ATOM 625 C CA . GLN A 1 82 ? 2.666 -6.712 2.706 1.00 80.75 82 GLN A CA 1
ATOM 626 C C . GLN A 1 82 ? 3.525 -6.653 1.449 1.00 80.75 82 GLN A C 1
ATOM 628 O O . GLN A 1 82 ? 4.522 -5.903 1.514 1.00 80.75 82 GLN A O 1
#

Sequence (82 aa):
MTQPAASSHAVIVMYDAPAELDAWMHGDHYREVLATPGVTGVRRYEVLDGPQACRKYLAVIETDDLDATL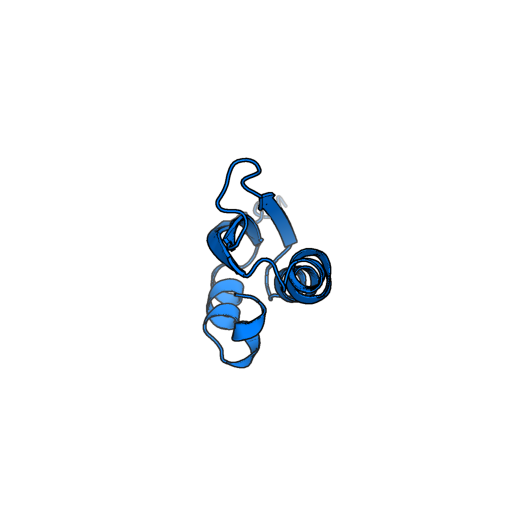AWRDSEAGARSQ

Radius of gyration: 14.36 Å; Cα contacts (8 Å, |Δi|>4): 125; chains: 1; bounding box: 33×34×40 Å

Organism: Bordetella pertussis (NCBI:txid520)

pLDDT: mean 90.54, std 11.33, range [43.5, 97.44]

InterPro domains:
  IPR011008 Dimeric alpha-beta barrel [SSF54909] (10-79)